Protein AF-A0AAD8ADE5-F1 (afdb_monomer)

Foldseek 3Di:
DDDDDDDDDDDDPDDDPPVPDDDDPCPDPPPDPDDPPDDDDDPVQKAFDAFPDADPFGTKTFIWGHPDPPDGTDTDIDGDGDDDPPPPPDDDD

Secondary structure (DSSP, 8-state):
-PPPPPPPPP---S---GGGSPPPS--S----SS----PPPPGGGEEEEEEEEEETTEEEEEEEE-S-TTSPPEEEEEEPPPP----------

Solvent-accessible surface area (backbone atoms only — not comparable to full-atom values): 6694 Å² total; per-residue (Å²): 137,88,84,85,75,88,75,86,82,80,86,74,97,63,88,73,61,74,95,76,60,82,87,69,93,66,91,52,92,76,85,64,100,73,79,84,88,69,87,84,75,65,71,87,38,50,45,82,74,44,83,74,49,73,54,100,64,33,43,31,25,37,25,39,37,48,89,47,97,91,53,85,58,46,81,42,80,45,77,44,68,68,82,81,80,78,79,77,81,79,80,79,130

Organism: Diploptera punctata (NCBI:txid6984)

Nearest PDB structures (foldseek):
  7kja-assembly1_A  TM=8.974E-01  e=8.182E-03  Homo sapiens
  6p1d-assembly2_A  TM=8.812E-01  e=1.115E-02  Homo sapiens
  6wak-assembly1_A  TM=8.349E-01  e=1.262E-02  Homo sapiens
  4riy-assembly1_B  TM=6.779E-01  e=5.306E-03  Homo sapiens
  3lzb-assembly2_B  TM=7.827E-01  e=1.616E-02  Homo sapiens

Radius of gyration: 22.53 Å; Cα contacts (8 Å, |Δi|>4): 77; chains: 1; bounding box: 58×59×47 Å

Mean predicted aligned error: 16.35 Å

pLDDT: mean 73.82, std 20.43, range [40.81, 98.44]

InterPro domains:
  IPR000719 Protein kinase domain [PS50011] (46-93)
  IPR001245 Serine-threonine/tyrosine-protein kinase, catalytic domain [PF07714] (48-88)
  IPR011009 Protein kinase-like domain superfamily [SSF56112] (39-84)
  IPR017441 Protein kinase, ATP binding site [PS00107] (52-79)

Structure (mmCIF, N/CA/C/O backbone):
data_AF-A0AAD8ADE5-F1
#
_entry.id   AF-A0AAD8ADE5-F1
#
loop_
_atom_site.group_PDB
_atom_site.id
_atom_site.type_symbol
_atom_site.label_atom_id
_atom_site.label_alt_id
_atom_site.label_comp_id
_atom_site.label_asym_id
_atom_site.label_entity_id
_atom_site.label_seq_id
_atom_site.pdbx_PDB_ins_code
_atom_site.Cartn_x
_atom_site.Cartn_y
_atom_site.Cartn_z
_atom_site.occupancy
_atom_site.B_iso_or_equiv
_atom_site.auth_seq_id
_atom_site.auth_comp_id
_atom_site.auth_asym_id
_atom_site.auth_atom_id
_atom_site.pdbx_PDB_model_num
ATOM 1 N N . LEU A 1 1 ? 16.633 41.192 -7.954 1.00 43.72 1 LEU A N 1
ATOM 2 C CA . LEU A 1 1 ? 16.787 39.723 -7.840 1.00 43.72 1 LEU A CA 1
ATOM 3 C C . LEU A 1 1 ? 15.880 39.078 -8.888 1.00 43.72 1 LEU A C 1
ATOM 5 O O . LEU A 1 1 ? 14.674 39.079 -8.696 1.00 43.72 1 LEU A O 1
ATOM 9 N N . LYS A 1 2 ? 16.409 38.681 -10.056 1.00 40.81 2 LYS A N 1
ATOM 10 C CA . LYS A 1 2 ? 15.593 38.117 -11.150 1.00 40.81 2 LYS A CA 1
ATOM 11 C C . LYS A 1 2 ? 15.478 36.601 -10.978 1.00 40.81 2 LYS A C 1
ATOM 13 O O . LYS A 1 2 ? 16.486 35.905 -10.985 1.00 40.81 2 LYS A O 1
ATOM 18 N N . GLN A 1 3 ? 14.247 36.134 -10.802 1.00 51.78 3 GLN A N 1
ATOM 19 C CA . GLN A 1 3 ? 13.860 34.731 -10.688 1.00 51.78 3 GLN A CA 1
ATOM 20 C C . GLN A 1 3 ? 13.849 34.093 -12.087 1.00 51.78 3 GLN A C 1
ATOM 22 O O . GLN A 1 3 ? 13.222 34.621 -13.004 1.00 51.78 3 GLN A O 1
ATOM 27 N N . PHE A 1 4 ? 14.577 32.990 -12.260 1.00 42.25 4 PHE A N 1
ATOM 28 C CA . PHE A 1 4 ? 14.639 32.226 -13.508 1.00 42.25 4 PHE A CA 1
ATOM 29 C C . PHE A 1 4 ? 13.539 31.155 -13.483 1.00 42.25 4 PHE A C 1
ATOM 31 O O . PHE A 1 4 ? 13.573 30.265 -12.637 1.00 42.25 4 PHE A O 1
ATOM 38 N N . PHE A 1 5 ? 12.575 31.229 -14.402 1.00 53.81 5 PHE A N 1
ATOM 39 C CA . PHE A 1 5 ? 11.666 30.120 -14.709 1.00 53.81 5 PHE A CA 1
ATOM 40 C C . PHE A 1 5 ? 12.129 29.484 -16.027 1.00 53.81 5 PHE A C 1
ATOM 42 O O . PHE A 1 5 ? 12.302 30.222 -17.001 1.00 53.81 5 PHE A O 1
ATOM 49 N N . PRO A 1 6 ? 12.366 28.162 -16.097 1.00 52.91 6 PRO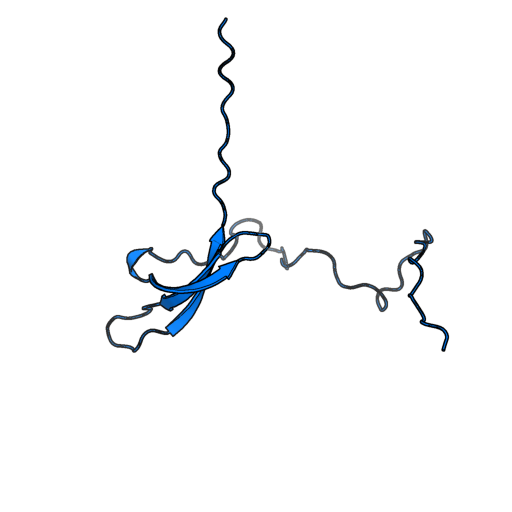 A N 1
ATOM 50 C CA . PRO A 1 6 ? 12.742 27.529 -17.354 1.00 52.91 6 PRO A CA 1
ATOM 51 C C . PRO A 1 6 ? 11.561 27.566 -18.333 1.00 52.91 6 PRO A C 1
ATOM 53 O O . PRO A 1 6 ? 10.441 27.180 -17.998 1.00 52.91 6 PRO A O 1
ATOM 56 N N . SER A 1 7 ? 11.819 28.057 -19.543 1.00 51.78 7 SER A N 1
ATOM 57 C CA . SER A 1 7 ? 10.857 28.103 -20.644 1.00 51.78 7 SER A CA 1
ATOM 58 C C . SER A 1 7 ? 10.537 26.696 -21.182 1.00 51.78 7 SER A C 1
ATOM 60 O O . SER A 1 7 ? 11.387 25.802 -21.111 1.00 51.78 7 SER A O 1
ATOM 62 N N . PRO A 1 8 ? 9.327 26.468 -21.736 1.00 53.44 8 PRO A N 1
ATOM 63 C CA . PRO A 1 8 ? 8.930 25.156 -22.233 1.00 53.44 8 PRO A CA 1
ATOM 64 C C . PRO A 1 8 ? 9.735 24.791 -23.483 1.00 53.44 8 PRO A C 1
ATOM 66 O O . PRO A 1 8 ? 9.892 25.598 -24.400 1.00 53.44 8 PRO A O 1
ATOM 69 N N . VAL A 1 9 ? 10.250 23.563 -23.519 1.00 63.84 9 VAL A N 1
ATOM 70 C CA . VAL A 1 9 ? 11.136 23.089 -24.588 1.00 63.84 9 VAL A CA 1
ATOM 71 C C . VAL A 1 9 ? 10.333 22.811 -25.863 1.00 63.84 9 VAL A C 1
ATOM 73 O O . VAL A 1 9 ? 9.424 21.983 -25.870 1.00 63.84 9 VAL A O 1
ATOM 76 N N . SER A 1 10 ? 10.692 23.494 -26.953 1.00 61.28 10 SER A N 1
ATOM 77 C CA . SER A 1 10 ? 10.169 23.248 -28.303 1.00 61.28 10 SER A CA 1
ATOM 78 C C . SER A 1 10 ? 10.767 21.962 -28.888 1.00 61.28 10 SER A C 1
ATOM 80 O O . SER A 1 10 ? 11.987 21.790 -28.902 1.00 61.28 10 SER A O 1
ATOM 82 N N . LEU A 1 11 ? 9.917 21.050 -29.370 1.00 53.03 11 LEU A N 1
ATOM 83 C CA . LEU A 1 11 ? 10.321 19.755 -29.927 1.00 53.03 11 LEU A CA 1
ATOM 84 C C . LEU A 1 11 ? 10.551 19.870 -31.442 1.00 53.03 11 LEU A C 1
ATOM 86 O O . LEU A 1 11 ? 9.614 19.787 -32.238 1.00 53.03 11 LEU A O 1
ATOM 90 N N . SER A 1 12 ? 11.804 20.053 -31.858 1.00 58.09 12 SER A N 1
ATOM 91 C CA . SER A 1 12 ? 12.200 19.982 -33.268 1.00 58.09 12 SER A CA 1
ATOM 92 C C . SER A 1 12 ? 12.244 18.524 -33.754 1.00 58.09 12 SER A C 1
ATOM 94 O O . SER A 1 12 ? 12.786 17.638 -33.095 1.00 58.09 12 SER A O 1
ATOM 96 N N . LYS A 1 13 ? 11.640 18.266 -34.922 1.00 56.44 13 LYS A N 1
ATOM 97 C CA . LYS A 1 13 ? 11.428 16.936 -35.526 1.00 56.44 13 LYS A CA 1
ATOM 98 C C . LYS A 1 13 ? 12.710 16.347 -36.152 1.00 56.44 13 LYS A C 1
ATOM 100 O O . LYS A 1 13 ? 12.763 16.129 -37.357 1.00 56.44 13 LYS A O 1
ATOM 105 N N . GLY A 1 14 ? 13.753 16.135 -35.352 1.00 60.38 14 GLY A N 1
ATOM 106 C CA . GLY A 1 14 ? 14.977 15.422 -35.747 1.00 60.38 14 GLY A CA 1
ATOM 107 C C . GLY A 1 14 ? 15.041 14.002 -35.175 1.00 60.38 14 GLY A C 1
ATOM 108 O O . GLY A 1 14 ? 14.330 13.690 -34.220 1.00 60.38 14 GLY A O 1
ATOM 109 N N . LEU A 1 15 ? 15.910 13.146 -35.735 1.00 56.81 15 LEU A N 1
ATOM 110 C CA . LEU A 1 15 ? 16.232 11.846 -35.139 1.00 56.81 15 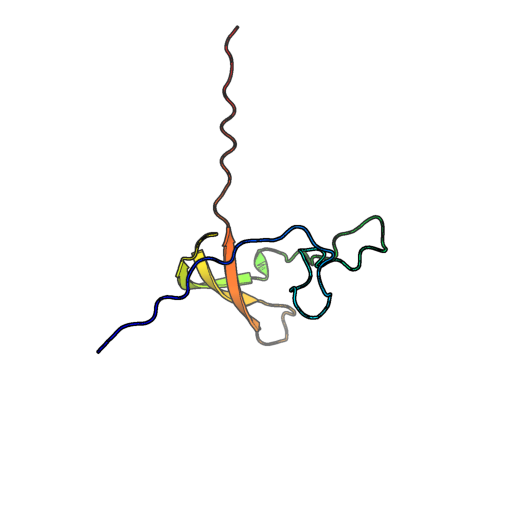LEU A CA 1
ATOM 111 C C . LEU A 1 15 ? 16.814 12.087 -33.742 1.00 56.81 15 LEU A C 1
ATOM 113 O O . LEU A 1 15 ? 17.846 12.737 -33.566 1.00 56.81 15 LEU A O 1
ATOM 117 N N . LEU A 1 16 ? 16.085 11.602 -32.748 1.00 54.94 16 LEU A N 1
ATOM 118 C CA . LEU A 1 16 ? 16.351 11.812 -31.340 1.00 54.94 16 LEU A CA 1
ATOM 119 C C . LEU A 1 16 ? 17.694 11.167 -30.971 1.00 54.94 16 LEU A C 1
ATOM 121 O O . LEU A 1 16 ? 17.868 9.957 -31.097 1.00 54.94 16 LEU A O 1
ATOM 125 N N . VAL A 1 17 ? 18.659 11.975 -30.523 1.00 59.06 17 VAL A N 1
ATOM 126 C CA . VAL A 1 17 ? 19.937 11.464 -30.004 1.00 59.06 17 VAL A CA 1
ATOM 127 C C . VAL A 1 17 ? 19.619 10.590 -28.792 1.00 59.06 17 VAL A C 1
ATOM 129 O O . VAL A 1 17 ? 19.162 11.111 -27.777 1.00 59.06 17 VAL A O 1
ATOM 132 N N . ALA A 1 18 ? 19.851 9.279 -28.899 1.00 55.91 18 ALA A N 1
ATOM 133 C CA . ALA A 1 18 ? 19.449 8.277 -27.904 1.00 55.91 18 ALA A CA 1
ATOM 134 C C . ALA A 1 18 ? 19.909 8.608 -26.471 1.00 55.91 18 ALA A C 1
ATOM 136 O O . ALA A 1 18 ? 19.228 8.289 -25.506 1.00 55.91 18 ALA A O 1
ATOM 137 N N . ASN A 1 19 ? 21.018 9.335 -26.334 1.00 56.12 19 ASN A N 1
ATOM 138 C CA . ASN A 1 19 ? 21.579 9.765 -25.055 1.00 56.12 19 ASN A CA 1
ATOM 139 C C . ASN A 1 19 ? 20.867 10.987 -24.419 1.00 56.12 19 ASN A C 1
ATOM 141 O O . ASN A 1 19 ? 21.392 11.598 -23.494 1.00 56.12 19 ASN A O 1
ATOM 145 N N . ARG A 1 20 ? 19.710 11.417 -24.946 1.00 54.62 20 ARG A N 1
ATOM 146 C CA . ARG A 1 20 ? 18.962 12.595 -24.455 1.00 54.62 20 ARG A CA 1
ATOM 147 C C . ARG A 1 20 ? 17.479 12.338 -24.160 1.00 54.62 20 ARG A C 1
ATOM 149 O O . ARG A 1 20 ? 16.754 13.296 -23.904 1.00 54.62 20 ARG A O 1
ATOM 156 N N . TYR A 1 21 ? 17.030 11.080 -24.171 1.00 58.22 21 TYR A N 1
ATOM 157 C CA . TYR A 1 21 ? 15.641 10.703 -23.877 1.00 58.22 21 TYR A CA 1
ATOM 158 C C . TYR A 1 21 ? 15.585 9.558 -22.866 1.00 58.22 21 TYR A C 1
ATOM 160 O O . TYR A 1 21 ? 16.369 8.616 -22.936 1.00 58.22 21 TYR A O 1
ATOM 168 N N . THR A 1 22 ? 14.632 9.627 -21.939 1.00 53.34 22 THR A N 1
ATOM 169 C CA . THR A 1 22 ? 14.264 8.510 -21.062 1.00 53.34 22 THR A CA 1
ATOM 170 C C . THR A 1 22 ? 13.481 7.467 -21.870 1.00 53.34 22 THR A C 1
ATOM 172 O O . THR A 1 22 ? 12.542 7.860 -22.570 1.00 53.34 22 THR A O 1
ATOM 175 N N . PRO A 1 23 ? 13.813 6.165 -21.804 1.00 50.72 23 PRO A N 1
ATOM 176 C CA . PRO A 1 23 ? 13.070 5.128 -22.516 1.00 50.72 23 PRO A CA 1
ATOM 177 C C . PRO A 1 23 ? 11.574 5.137 -22.142 1.00 50.72 23 PRO A C 1
ATOM 179 O O . PRO A 1 23 ? 11.203 5.211 -20.973 1.00 50.72 23 PRO A 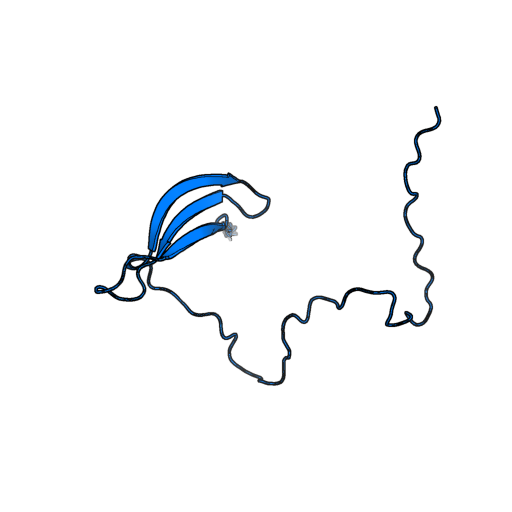O 1
ATOM 182 N N . ASN A 1 24 ? 10.737 5.120 -23.184 1.00 48.00 24 ASN A N 1
ATOM 183 C CA . ASN A 1 24 ? 9.266 5.168 -23.180 1.00 48.00 24 ASN A CA 1
ATOM 184 C C . ASN A 1 24 ? 8.686 3.818 -22.660 1.00 48.00 24 ASN A C 1
ATOM 186 O O . ASN A 1 24 ? 9.432 2.844 -22.623 1.00 48.00 24 ASN A O 1
ATOM 190 N N . PRO A 1 25 ? 7.388 3.705 -22.297 1.00 56.56 25 PRO A N 1
ATOM 191 C CA . PRO A 1 25 ? 6.782 2.797 -21.306 1.00 56.56 25 PRO A CA 1
ATOM 192 C C . PRO A 1 25 ? 6.725 1.307 -21.676 1.00 56.56 25 PRO A C 1
ATOM 194 O O . PRO A 1 25 ? 5.888 0.563 -21.169 1.00 56.56 25 PRO A O 1
ATOM 197 N N . GLN A 1 26 ? 7.648 0.826 -22.495 1.00 55.09 26 GLN A N 1
ATOM 198 C CA . GLN A 1 26 ? 8.009 -0.579 -22.537 1.00 55.09 26 GLN A CA 1
ATOM 199 C C . GLN A 1 26 ? 8.813 -0.928 -21.271 1.00 55.09 26 GLN A C 1
ATOM 201 O O . GLN A 1 26 ? 9.975 -1.309 -21.333 1.00 55.09 26 GLN A O 1
ATOM 206 N N . TYR A 1 27 ? 8.162 -0.881 -20.102 1.00 53.03 27 TYR A N 1
ATOM 207 C CA . TYR A 1 27 ? 8.571 -1.636 -18.903 1.00 53.03 27 TYR A CA 1
ATOM 208 C C . TYR A 1 27 ? 8.265 -3.134 -19.070 1.00 53.03 27 TYR A C 1
ATOM 210 O O . TYR A 1 27 ? 7.898 -3.848 -18.141 1.00 53.03 27 TYR A O 1
ATOM 218 N N . SER A 1 28 ? 8.385 -3.615 -20.296 1.00 53.22 28 SER A N 1
ATOM 219 C CA . SER A 1 28 ? 8.312 -5.009 -20.655 1.00 53.22 28 SER A CA 1
ATOM 220 C C . SER A 1 28 ? 9.423 -5.186 -21.669 1.00 53.22 28 SER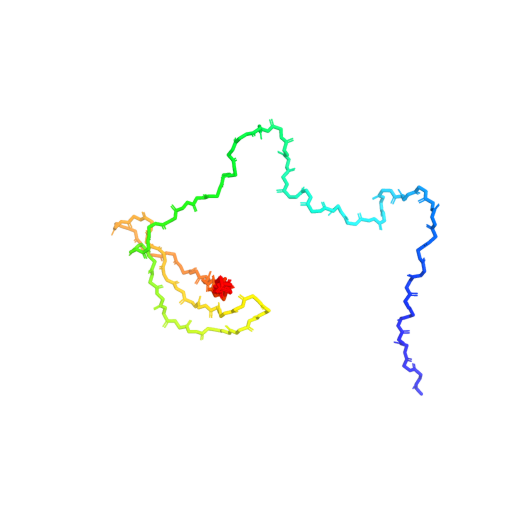 A C 1
ATOM 222 O O . SER A 1 28 ? 9.315 -4.722 -22.804 1.00 53.22 28 SER A O 1
ATOM 224 N N . ALA A 1 29 ? 10.491 -5.876 -21.281 1.00 50.00 29 ALA A N 1
ATOM 225 C CA . ALA A 1 29 ? 11.203 -6.682 -22.256 1.00 50.00 29 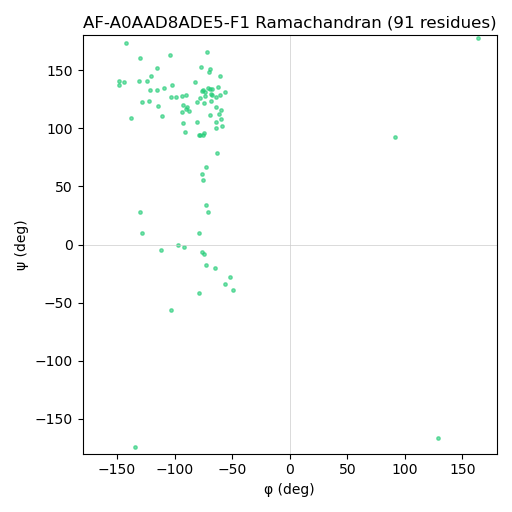ALA A CA 1
ATOM 226 C C . ALA A 1 29 ? 10.201 -7.755 -22.730 1.00 50.00 29 ALA A C 1
ATOM 228 O O . ALA A 1 29 ? 10.159 -8.863 -22.208 1.00 50.00 29 ALA A O 1
ATOM 229 N N . CYS A 1 30 ? 9.287 -7.375 -23.628 1.00 47.25 30 CYS A N 1
ATOM 230 C CA . CYS A 1 30 ? 8.339 -8.285 -24.248 1.00 47.25 30 CYS A CA 1
ATOM 231 C C . CYS A 1 30 ? 9.100 -9.113 -25.277 1.00 47.25 30 CYS A C 1
ATOM 233 O O . CYS A 1 30 ? 9.265 -8.705 -26.424 1.00 47.25 30 CYS A O 1
ATOM 235 N N . SER A 1 31 ? 9.527 -10.295 -24.860 1.00 49.22 31 SER A N 1
ATOM 236 C CA . SER A 1 31 ? 9.771 -11.417 -25.765 1.00 49.22 31 SER A CA 1
ATOM 237 C C . SER A 1 31 ? 9.088 -12.700 -25.279 1.00 49.22 31 SER A C 1
ATOM 239 O O . SER A 1 31 ? 9.531 -13.796 -25.604 1.00 49.22 31 SER A O 1
ATOM 241 N N . ALA A 1 32 ? 7.977 -12.579 -24.544 1.00 51.38 32 ALA A N 1
ATOM 242 C CA . ALA A 1 32 ? 7.069 -13.692 -24.281 1.00 51.38 32 ALA A CA 1
ATOM 243 C C . ALA A 1 32 ? 5.628 -13.274 -24.650 1.00 51.38 32 ALA A C 1
ATOM 245 O O . ALA A 1 32 ? 5.168 -12.255 -24.131 1.00 51.38 32 ALA A O 1
ATOM 246 N N . PRO A 1 33 ? 4.928 -13.987 -25.557 1.00 48.84 33 PRO A N 1
ATOM 247 C CA . PRO A 1 33 ? 3.630 -13.550 -26.082 1.00 48.84 33 PRO A CA 1
ATOM 248 C C . PRO A 1 33 ? 2.441 -13.702 -25.128 1.00 48.84 33 PRO A C 1
ATOM 250 O O . PRO A 1 33 ? 1.374 -13.206 -25.451 1.00 48.84 33 PRO A O 1
ATOM 253 N N . ASP A 1 34 ? 2.590 -14.342 -23.972 1.00 50.06 34 ASP A N 1
ATOM 254 C CA . ASP A 1 34 ? 1.498 -14.555 -23.023 1.00 50.06 34 ASP A CA 1
ATOM 255 C C . ASP A 1 34 ? 2.057 -14.567 -21.594 1.00 50.06 34 ASP A C 1
ATOM 257 O O . ASP A 1 34 ? 3.108 -15.152 -21.348 1.00 50.06 34 ASP A O 1
ATOM 261 N N . ALA A 1 35 ? 1.324 -13.959 -20.659 1.00 52.25 35 ALA A N 1
ATOM 262 C CA . ALA A 1 35 ? 1.593 -13.833 -19.218 1.00 52.25 35 ALA A CA 1
ATOM 263 C C . ALA A 1 35 ? 2.373 -12.580 -18.768 1.00 52.25 35 ALA A C 1
ATOM 265 O O . ALA A 1 35 ? 3.591 -12.550 -18.607 1.00 52.25 35 ALA A O 1
ATOM 266 N N . VAL A 1 36 ? 1.605 -11.550 -18.413 1.00 54.62 36 VAL A N 1
ATOM 267 C CA . VAL A 1 36 ? 2.013 -10.546 -17.425 1.00 54.62 36 VAL A CA 1
ATOM 268 C C . VAL A 1 36 ? 2.276 -11.272 -16.096 1.00 54.62 36 VAL A C 1
ATOM 270 O O . VAL A 1 36 ? 1.344 -11.730 -15.439 1.00 54.62 36 VAL A O 1
ATOM 273 N N . LEU A 1 37 ? 3.547 -11.396 -15.706 1.00 67.25 37 LEU A N 1
ATOM 274 C CA . LEU A 1 37 ? 4.012 -12.037 -14.466 1.00 67.25 37 LEU A CA 1
ATOM 275 C C . LEU A 1 37 ? 3.772 -11.151 -13.229 1.00 67.25 37 LEU A C 1
ATOM 277 O O . LEU A 1 37 ? 4.710 -10.816 -12.510 1.00 67.25 37 LEU A O 1
ATOM 281 N N . VAL A 1 38 ? 2.537 -10.712 -12.982 1.00 76.31 38 VAL A N 1
ATOM 282 C CA . VAL A 1 38 ? 2.205 -9.997 -11.739 1.00 76.31 38 VAL A CA 1
ATOM 283 C C . VAL A 1 38 ? 1.684 -11.014 -10.725 1.00 76.31 38 VAL A C 1
ATOM 285 O O . VAL A 1 38 ? 0.618 -11.590 -10.955 1.00 76.31 38 VAL A O 1
ATOM 288 N N . PRO A 1 39 ? 2.397 -11.254 -9.607 1.00 85.31 39 PRO A N 1
ATOM 289 C CA . PRO A 1 39 ? 1.929 -12.173 -8.579 1.00 85.31 39 PRO A CA 1
ATOM 290 C C . PRO A 1 39 ? 0.594 -11.701 -8.001 1.00 85.31 39 PRO A C 1
ATOM 292 O O . PRO A 1 39 ? 0.465 -10.550 -7.579 1.00 85.31 39 PRO A O 1
ATOM 295 N N . GLN A 1 40 ? -0.398 -12.590 -7.969 1.00 88.94 40 GLN A N 1
ATOM 296 C CA . GLN A 1 40 ? -1.648 -12.333 -7.262 1.00 88.94 40 GLN A CA 1
ATOM 297 C C . GLN A 1 40 ? -1.534 -12.826 -5.824 1.00 88.94 40 GLN A C 1
ATOM 299 O O . GLN A 1 40 ? -1.155 -13.968 -5.576 1.00 88.94 40 GLN A O 1
ATOM 304 N N . LEU A 1 41 ? -1.863 -11.950 -4.878 1.00 91.25 41 LEU A N 1
ATOM 305 C CA . LEU A 1 41 ? -1.834 -12.249 -3.451 1.00 91.25 41 LEU A CA 1
ATOM 306 C C . LEU A 1 41 ? -3.254 -12.495 -2.952 1.00 91.25 41 LEU A C 1
ATOM 308 O O . LEU A 1 41 ? -4.174 -11.747 -3.289 1.00 91.25 41 LEU A O 1
ATOM 312 N N . HIS A 1 42 ? -3.430 -13.514 -2.113 1.00 93.56 42 HIS A N 1
ATOM 313 C CA . HIS A 1 42 ? -4.713 -13.743 -1.461 1.00 93.56 42 HIS A CA 1
ATOM 314 C C . HIS A 1 42 ? -5.004 -12.613 -0.467 1.00 93.56 42 HIS A C 1
ATOM 316 O O . HIS A 1 42 ? -4.135 -12.238 0.323 1.00 93.56 42 HIS A O 1
ATOM 322 N N . ARG A 1 43 ? -6.228 -12.074 -0.476 1.00 94.12 43 ARG A N 1
ATOM 323 C CA . ARG A 1 43 ? -6.598 -10.900 0.332 1.00 94.12 43 ARG A CA 1
ATOM 324 C C . ARG A 1 43 ? -6.337 -11.098 1.828 1.00 94.12 43 ARG A C 1
ATOM 326 O O . ARG A 1 43 ? -5.959 -10.133 2.494 1.00 94.12 43 ARG A O 1
ATOM 333 N N . ASP A 1 44 ? -6.508 -12.318 2.326 1.00 94.62 44 ASP A N 1
ATOM 334 C CA . ASP A 1 44 ? -6.364 -12.649 3.752 1.00 94.62 44 ASP A CA 1
ATOM 335 C C . ASP A 1 44 ? -4.909 -12.648 4.233 1.00 94.62 44 ASP A C 1
ATOM 337 O O . ASP A 1 44 ? -4.648 -12.526 5.426 1.00 94.62 44 ASP A O 1
ATOM 341 N N . THR A 1 45 ? -3.946 -12.710 3.307 1.00 95.44 45 THR A N 1
ATOM 342 C CA . THR A 1 45 ? -2.514 -12.585 3.633 1.00 95.44 45 THR A CA 1
ATOM 343 C C . THR A 1 45 ? -2.103 -11.142 3.918 1.00 95.44 45 THR A C 1
ATOM 345 O O . THR A 1 45 ? -0.968 -10.895 4.316 1.00 95.44 45 THR A O 1
ATOM 348 N N . LEU A 1 46 ? -3.001 -10.172 3.715 1.00 96.50 46 LEU A N 1
ATOM 349 C CA . LEU A 1 46 ? -2.694 -8.752 3.798 1.00 96.50 46 LEU A CA 1
ATOM 350 C C . LEU A 1 46 ? -3.584 -8.050 4.831 1.00 96.50 46 LEU A C 1
ATOM 352 O O . LEU A 1 46 ? -4.812 -8.043 4.736 1.00 96.50 46 LEU A O 1
ATOM 356 N N . CYS A 1 47 ? -2.960 -7.403 5.807 1.00 97.12 47 CYS A N 1
ATOM 357 C CA . CYS A 1 47 ? -3.634 -6.624 6.839 1.00 97.12 47 CYS A CA 1
ATOM 358 C C . CYS A 1 47 ? -3.384 -5.128 6.621 1.00 97.12 47 CYS A C 1
ATOM 360 O O . CYS A 1 47 ? -2.258 -4.710 6.361 1.00 97.12 47 CYS A O 1
ATOM 362 N N . PHE A 1 48 ? -4.432 -4.312 6.731 1.00 97.69 48 PHE A N 1
ATOM 363 C CA . PHE A 1 48 ? -4.329 -2.854 6.656 1.00 97.69 48 PHE A CA 1
ATOM 364 C C . PHE A 1 48 ? -4.189 -2.303 8.071 1.00 97.69 48 PHE A C 1
ATOM 366 O O . PHE A 1 48 ? -5.019 -2.604 8.923 1.00 97.69 48 PHE A O 1
ATOM 373 N N . LEU A 1 49 ? -3.168 -1.482 8.309 1.00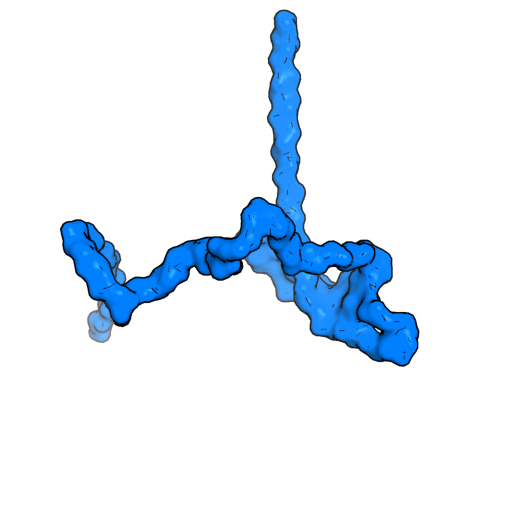 98.06 49 LEU A N 1
ATOM 374 C CA . LEU A 1 49 ? -2.900 -0.914 9.628 1.00 98.06 49 LEU A CA 1
ATOM 375 C C . LEU A 1 49 ? -3.341 0.548 9.721 1.00 98.06 49 LEU A C 1
ATOM 377 O O . LEU A 1 49 ? -4.130 0.905 10.589 1.00 98.06 49 LEU A O 1
ATOM 381 N N . GLN A 1 50 ? -2.831 1.409 8.836 1.00 98.00 50 GLN A N 1
ATOM 382 C CA . GLN A 1 50 ? -3.047 2.857 8.927 1.00 98.00 50 GLN A CA 1
ATOM 383 C C . GLN A 1 50 ? -3.074 3.503 7.543 1.00 98.00 50 GLN A C 1
ATOM 385 O O . GLN A 1 50 ? -2.230 3.193 6.709 1.00 98.00 50 GLN A O 1
ATOM 390 N N . GLU A 1 51 ? -3.999 4.431 7.297 1.00 98.06 51 GLU A N 1
ATOM 391 C CA . GLU A 1 51 ? -3.940 5.306 6.119 1.00 98.06 51 GLU A CA 1
ATOM 392 C C . GLU A 1 51 ? -2.759 6.275 6.260 1.00 98.06 51 GLU A C 1
ATOM 394 O O . GLU A 1 51 ? -2.671 7.005 7.244 1.00 98.06 51 GLU A O 1
ATOM 399 N N . ILE A 1 52 ? -1.848 6.272 5.287 1.00 98.06 52 ILE A N 1
ATOM 400 C CA . ILE A 1 52 ? -0.629 7.097 5.310 1.00 98.06 52 ILE A CA 1
ATOM 401 C C . ILE A 1 52 ? -0.626 8.198 4.246 1.00 98.06 52 ILE A C 1
ATOM 403 O O . ILE A 1 52 ? 0.285 9.021 4.222 1.00 98.06 52 ILE A O 1
ATOM 407 N N . GLY A 1 53 ? -1.632 8.240 3.368 1.00 97.81 53 GLY A N 1
ATOM 408 C CA . GLY A 1 53 ? -1.833 9.363 2.455 1.00 97.81 53 GLY A CA 1
ATOM 409 C C . GLY A 1 53 ? -2.768 9.068 1.287 1.00 97.81 53 GLY A C 1
ATOM 410 O O . GLY A 1 53 ? -3.217 7.942 1.079 1.00 97.81 53 GLY A O 1
ATOM 411 N N . GLU A 1 54 ? -3.014 10.089 0.470 1.00 96.81 54 GLU A N 1
ATOM 412 C CA . GLU A 1 54 ? -3.734 9.992 -0.799 1.00 96.81 54 GLU A CA 1
ATOM 413 C C . GLU A 1 54 ? -2.860 10.546 -1.929 1.00 96.81 54 GLU A C 1
ATOM 415 O O . GLU A 1 54 ? -2.149 11.534 -1.768 1.00 96.81 54 GLU A O 1
ATOM 420 N N . GLY A 1 55 ? -2.903 9.892 -3.090 1.00 89.25 55 GLY A N 1
ATOM 421 C CA . GLY A 1 55 ? -2.290 10.408 -4.311 1.00 89.25 55 GLY A CA 1
ATOM 422 C C . GLY A 1 55 ? -3.235 10.278 -5.498 1.00 89.25 55 GLY A C 1
ATOM 423 O O . GLY A 1 55 ? -4.363 9.815 -5.351 1.00 89.25 55 GLY A O 1
ATOM 424 N N . CYS A 1 56 ? -2.740 10.599 -6.695 1.00 91.19 56 CYS A N 1
ATOM 425 C CA . CYS A 1 56 ? -3.544 10.668 -7.925 1.00 91.19 56 CYS A CA 1
ATOM 426 C C . CYS A 1 56 ? -4.437 9.430 -8.166 1.00 91.19 56 CYS A C 1
ATOM 428 O O . CYS A 1 56 ? -5.600 9.559 -8.537 1.00 91.19 56 CYS A O 1
ATOM 430 N N . PHE A 1 57 ? -3.928 8.232 -7.863 1.00 90.00 57 PHE A N 1
ATOM 431 C CA . PHE A 1 57 ? -4.630 6.966 -8.108 1.00 90.00 57 PHE A CA 1
ATOM 432 C C . PHE A 1 57 ? -5.478 6.448 -6.936 1.00 90.00 57 PHE A C 1
ATOM 434 O O . PHE A 1 57 ? -6.127 5.415 -7.071 1.00 90.00 57 PHE A O 1
ATOM 441 N N . GLY A 1 58 ? -5.478 7.135 -5.791 1.00 94.19 58 GLY A N 1
ATOM 442 C CA . GLY A 1 58 ? -6.205 6.720 -4.591 1.00 94.19 58 GLY A CA 1
ATOM 443 C C . GLY A 1 58 ? -5.354 6.688 -3.326 1.00 94.19 58 GLY A C 1
ATOM 444 O O . GLY A 1 58 ? -4.242 7.235 -3.279 1.00 94.19 58 GLY A O 1
ATOM 445 N N . LYS A 1 59 ? -5.905 6.056 -2.293 1.00 97.38 59 LYS A N 1
ATOM 446 C CA . LYS A 1 59 ? -5.354 6.032 -0.936 1.00 97.38 59 LYS A CA 1
ATOM 447 C C . LYS A 1 59 ? -4.185 5.064 -0.804 1.00 97.38 59 LYS A C 1
ATOM 449 O O . LYS A 1 59 ? -4.084 4.083 -1.539 1.00 97.38 59 LYS A O 1
ATOM 454 N N . VAL A 1 60 ? -3.295 5.356 0.132 1.00 97.81 60 VAL A N 1
ATOM 455 C CA . VAL A 1 60 ? -2.139 4.539 0.490 1.00 97.81 60 VAL A CA 1
ATOM 456 C C . VAL A 1 60 ? -2.246 4.184 1.962 1.00 97.81 60 VAL A C 1
ATOM 458 O O . VAL A 1 60 ? -2.475 5.058 2.796 1.00 97.81 60 VAL A O 1
ATOM 461 N N . TYR A 1 61 ? -2.043 2.913 2.277 1.00 98.44 61 TYR A N 1
ATOM 462 C CA . TYR A 1 61 ? -2.060 2.406 3.642 1.00 98.44 61 TYR A CA 1
ATOM 463 C C . TYR A 1 61 ? -0.723 1.763 3.995 1.00 98.44 61 TYR A C 1
ATOM 465 O O . TYR A 1 61 ? -0.115 1.107 3.156 1.00 98.44 61 TYR A O 1
ATOM 473 N N . LYS A 1 62 ? -0.286 1.900 5.244 1.00 98.38 62 LYS A N 1
ATOM 474 C CA . LYS A 1 62 ? 0.659 0.967 5.856 1.00 98.38 62 LYS A CA 1
ATOM 475 C C . LYS A 1 62 ? -0.075 -0.349 6.102 1.00 98.38 62 LYS A C 1
ATOM 477 O O . LYS A 1 62 ? -1.194 -0.334 6.620 1.00 98.38 62 LYS A O 1
ATOM 482 N N . GLY A 1 63 ? 0.550 -1.463 5.759 1.00 98.00 63 GLY A N 1
ATOM 483 C CA . GLY A 1 63 ? 0.009 -2.797 5.972 1.00 98.00 63 GLY A CA 1
ATOM 484 C C . GLY A 1 63 ? 1.071 -3.811 6.372 1.00 98.00 63 GLY A C 1
ATOM 485 O O . GLY A 1 63 ? 2.265 -3.518 6.356 1.00 98.00 63 GLY A O 1
ATOM 486 N N . GLU A 1 64 ? 0.600 -5.000 6.713 1.00 97.88 64 GLU A N 1
ATOM 487 C CA . GLU A 1 64 ? 1.398 -6.200 6.957 1.00 97.88 64 GLU A CA 1
ATOM 488 C C . GLU A 1 64 ? 1.058 -7.242 5.896 1.00 97.88 64 GLU A C 1
ATOM 490 O O . GLU A 1 64 ? -0.121 -7.498 5.639 1.00 97.88 64 GLU A O 1
ATOM 495 N N . TRP A 1 65 ? 2.074 -7.854 5.295 1.00 96.94 65 TRP A N 1
ATOM 496 C CA . TRP A 1 65 ? 1.919 -8.968 4.368 1.00 96.94 65 TRP A CA 1
ATOM 497 C C . TRP A 1 65 ? 2.529 -10.240 4.960 1.00 96.94 65 TRP A C 1
ATOM 499 O O . TRP A 1 65 ? 3.719 -10.299 5.265 1.00 96.94 65 TRP A O 1
ATOM 509 N N . ARG A 1 66 ? 1.694 -11.265 5.139 1.00 95.69 66 ARG A N 1
ATOM 510 C CA . ARG A 1 66 ? 2.067 -12.581 5.663 1.00 95.69 66 ARG A CA 1
ATOM 511 C C . ARG A 1 66 ? 2.392 -13.505 4.499 1.00 95.69 66 ARG A C 1
ATOM 513 O O . ARG A 1 66 ? 1.490 -13.960 3.801 1.00 95.69 66 ARG A O 1
ATOM 520 N N . ARG A 1 67 ? 3.682 -13.750 4.277 1.00 87.00 67 ARG A N 1
ATOM 521 C CA . ARG A 1 67 ? 4.141 -14.692 3.248 1.00 87.00 67 ARG A CA 1
ATOM 522 C C . ARG A 1 67 ? 4.016 -16.140 3.715 1.00 87.00 67 ARG A C 1
ATOM 524 O O . ARG A 1 67 ? 3.548 -16.972 2.951 1.00 87.00 67 ARG A O 1
ATOM 531 N N . ASP A 1 68 ? 4.383 -16.380 4.972 1.00 85.94 68 ASP A N 1
ATOM 532 C CA . ASP A 1 68 ? 4.407 -17.687 5.621 1.00 85.94 68 ASP A CA 1
ATOM 533 C C . ASP A 1 68 ? 3.986 -17.536 7.088 1.00 85.94 68 ASP A C 1
ATOM 535 O O . ASP A 1 68 ? 4.413 -16.596 7.759 1.00 85.94 68 ASP A O 1
ATOM 539 N N . ASP A 1 69 ? 3.198 -18.477 7.611 1.00 81.56 69 ASP A N 1
ATOM 540 C CA . ASP A 1 69 ? 2.630 -18.392 8.970 1.00 81.56 69 ASP A CA 1
ATOM 541 C C . ASP A 1 69 ? 3.682 -18.424 10.092 1.00 81.56 69 ASP A C 1
ATOM 543 O O . ASP A 1 69 ? 3.425 -17.981 11.210 1.00 81.56 69 ASP A O 1
ATOM 547 N N . ASN A 1 70 ? 4.880 -18.931 9.796 1.00 89.19 70 ASN A N 1
ATOM 548 C CA . ASN A 1 70 ? 5.958 -19.112 10.771 1.00 89.19 70 ASN A CA 1
ATOM 549 C C . ASN A 1 70 ? 6.989 -17.974 10.770 1.00 89.19 70 ASN A C 1
ATOM 551 O O . ASN A 1 70 ? 7.957 -18.027 11.531 1.00 89.19 70 ASN A O 1
ATOM 555 N N . LEU A 1 71 ? 6.819 -16.968 9.909 1.00 92.00 71 LEU A N 1
ATOM 556 C CA . LEU A 1 71 ? 7.723 -15.827 9.802 1.00 92.00 71 LEU A CA 1
ATOM 557 C C . LEU A 1 71 ? 7.014 -14.528 10.201 1.00 92.00 71 LEU A C 1
ATOM 559 O O . LEU A 1 71 ? 5.796 -14.407 10.050 1.00 92.00 71 LEU A O 1
ATOM 563 N N . PRO A 1 72 ? 7.758 -13.533 10.716 1.00 94.69 72 PRO A N 1
ATOM 564 C CA . PRO A 1 72 ? 7.188 -12.216 10.953 1.00 94.69 72 PRO A CA 1
ATOM 565 C C . PRO A 1 72 ? 6.689 -11.599 9.632 1.00 94.69 72 PRO A C 1
ATOM 567 O O . PRO A 1 72 ? 7.309 -11.814 8.587 1.00 94.69 72 PRO A O 1
ATOM 570 N N . PRO A 1 73 ? 5.588 -10.827 9.658 1.00 96.00 73 PRO A N 1
ATOM 571 C CA . PRO A 1 73 ? 5.042 -10.211 8.456 1.00 96.00 73 PRO A CA 1
ATOM 572 C C . PRO A 1 73 ? 5.942 -9.094 7.916 1.00 96.00 73 PRO A C 1
ATOM 574 O O . PRO A 1 73 ? 6.560 -8.343 8.674 1.00 96.00 73 PRO A O 1
ATOM 577 N N . ASP A 1 74 ? 5.929 -8.928 6.594 1.00 96.62 74 ASP A N 1
ATOM 578 C CA . ASP A 1 74 ? 6.584 -7.812 5.916 1.00 96.62 74 ASP A CA 1
ATOM 579 C C . ASP A 1 74 ? 5.738 -6.538 6.077 1.00 96.62 74 ASP A C 1
ATOM 581 O O . ASP A 1 74 ? 4.533 -6.537 5.807 1.00 96.62 74 ASP A O 1
ATOM 585 N N . ILE A 1 75 ? 6.361 -5.422 6.465 1.00 97.69 75 ILE A N 1
ATOM 586 C CA . ILE A 1 75 ? 5.693 -4.113 6.481 1.00 97.69 75 ILE A CA 1
ATOM 587 C C . ILE A 1 75 ? 5.685 -3.531 5.068 1.00 97.69 75 ILE A C 1
ATOM 589 O O . ILE A 1 75 ? 6.737 -3.318 4.466 1.00 97.69 75 ILE A O 1
ATOM 593 N N . VAL A 1 76 ? 4.495 -3.226 4.551 1.00 97.62 76 VAL A N 1
ATOM 594 C CA . VAL A 1 76 ? 4.287 -2.810 3.158 1.00 97.62 76 VAL A CA 1
ATOM 595 C C . VAL A 1 76 ? 3.458 -1.533 3.039 1.00 97.62 76 VAL A C 1
ATOM 597 O O . VAL A 1 76 ? 2.709 -1.158 3.944 1.00 97.62 76 VAL A O 1
ATOM 600 N N . ALA A 1 77 ? 3.565 -0.876 1.883 1.00 97.94 77 ALA A N 1
ATOM 601 C CA . ALA A 1 77 ? 2.645 0.171 1.459 1.00 97.94 77 ALA A CA 1
ATOM 602 C C . ALA A 1 77 ? 1.613 -0.409 0.482 1.00 97.94 77 ALA A C 1
ATOM 604 O O . ALA A 1 77 ? 1.966 -0.999 -0.537 1.00 97.94 77 ALA A O 1
ATOM 605 N N . VAL A 1 78 ? 0.332 -0.209 0.772 1.00 97.06 78 VAL A N 1
ATOM 606 C CA . VAL A 1 78 ? -0.787 -0.747 -0.002 1.00 97.06 78 VAL A CA 1
ATOM 607 C C . VAL A 1 78 ? -1.495 0.395 -0.714 1.00 97.06 78 VAL A C 1
ATOM 609 O O . VAL A 1 78 ? -2.136 1.234 -0.078 1.00 97.06 78 VAL A O 1
ATOM 612 N N . LYS A 1 79 ? -1.379 0.439 -2.045 1.00 96.44 79 LYS A N 1
ATOM 613 C CA . LYS A 1 79 ? -2.078 1.415 -2.888 1.00 96.44 79 LYS A CA 1
ATOM 614 C C . LYS A 1 79 ? -3.456 0.880 -3.257 1.00 96.44 79 LYS A C 1
ATOM 616 O O . LYS A 1 79 ? -3.566 -0.093 -3.996 1.00 96.44 79 LYS A O 1
ATOM 621 N N . VAL A 1 80 ? -4.502 1.545 -2.784 1.00 95.38 80 VAL A N 1
ATOM 622 C CA . VAL A 1 80 ? -5.880 1.225 -3.159 1.00 95.38 80 VAL A CA 1
ATOM 623 C C . VAL A 1 80 ? -6.276 2.098 -4.341 1.00 95.38 80 VAL A C 1
ATOM 625 O O . VAL A 1 80 ? -6.249 3.328 -4.254 1.00 95.38 80 VAL A O 1
ATOM 628 N N . LEU A 1 81 ? -6.630 1.455 -5.452 1.00 93.81 81 LEU A N 1
ATOM 629 C CA . LEU A 1 81 ? -7.103 2.131 -6.655 1.00 93.81 81 LEU A CA 1
ATOM 630 C C . LEU A 1 81 ? -8.594 2.468 -6.527 1.00 93.81 81 LEU A C 1
ATOM 632 O O . LEU A 1 81 ? -9.378 1.665 -6.019 1.00 93.81 81 LEU A O 1
ATOM 636 N N . LYS A 1 82 ? -8.995 3.657 -6.993 1.00 88.81 82 LYS A N 1
ATOM 637 C CA . LYS A 1 82 ? -10.412 4.061 -7.046 1.00 88.81 82 LYS A CA 1
ATOM 638 C C . LYS A 1 82 ? -11.180 3.114 -7.981 1.00 88.81 82 LYS A C 1
ATOM 640 O O . LYS A 1 82 ? -10.700 2.800 -9.068 1.00 88.81 82 LYS A O 1
ATOM 645 N N . SER A 1 83 ? -12.367 2.664 -7.567 1.00 82.44 83 SER A N 1
ATOM 646 C CA . SER A 1 83 ? -13.221 1.831 -8.423 1.00 82.44 83 SER A CA 1
ATOM 647 C C . SER A 1 83 ? -13.663 2.632 -9.649 1.00 82.44 83 SER A C 1
ATOM 649 O O . SER A 1 83 ? -14.198 3.734 -9.514 1.00 82.44 83 SER A O 1
ATOM 651 N N . LEU A 1 84 ? -13.445 2.083 -10.844 1.00 69.25 84 LEU A N 1
ATOM 652 C CA . LEU A 1 84 ? -14.025 2.614 -12.072 1.00 69.25 84 LEU A CA 1
ATOM 653 C C . LEU A 1 84 ? -15.481 2.136 -12.131 1.00 69.25 84 LEU A C 1
ATOM 655 O O . LEU A 1 84 ? -15.756 1.022 -12.576 1.00 69.25 84 LEU A O 1
ATOM 659 N N . GLN A 1 85 ? -16.421 2.948 -11.645 1.00 55.66 85 GLN A N 1
ATOM 660 C CA . GLN A 1 85 ? -17.841 2.687 -11.873 1.00 55.66 85 GLN A CA 1
ATOM 661 C C . GLN A 1 85 ? -18.117 2.794 -13.379 1.00 55.66 85 GLN A C 1
ATOM 663 O O . GLN A 1 85 ? -18.132 3.885 -13.946 1.00 55.66 85 GLN A O 1
ATOM 668 N N . VAL A 1 86 ? -18.310 1.656 -14.050 1.00 56.72 86 VAL A N 1
ATOM 669 C CA . VAL A 1 86 ? -18.813 1.636 -15.427 1.00 56.72 86 VAL A CA 1
ATOM 670 C C . VAL A 1 86 ? -20.322 1.866 -15.365 1.00 56.72 86 VAL A C 1
ATOM 672 O O . VAL A 1 86 ? -21.095 0.929 -15.166 1.00 56.72 86 VAL A O 1
ATOM 675 N N . GLU A 1 87 ? -20.744 3.121 -15.514 1.00 52.09 87 GLU A N 1
ATOM 676 C CA . GLU A 1 87 ? -22.155 3.496 -15.640 1.00 52.09 87 GLU A CA 1
ATOM 677 C C . GLU A 1 87 ? -22.727 2.895 -16.937 1.00 52.09 87 GLU A C 1
ATOM 679 O O . GLU A 1 87 ? -22.514 3.404 -18.042 1.00 52.09 87 GLU A O 1
ATOM 684 N N . ARG A 1 88 ? -23.448 1.772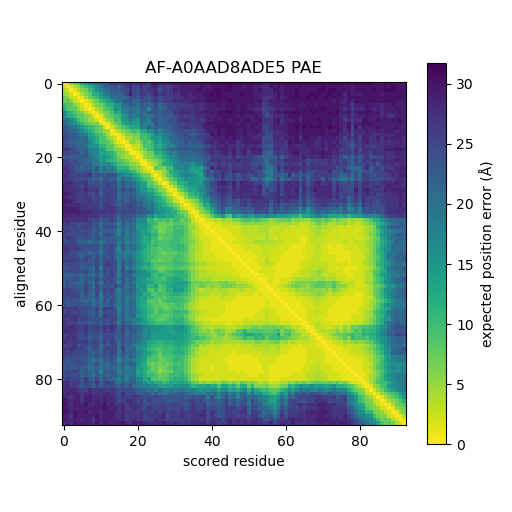 -16.830 1.00 55.03 88 ARG A N 1
ATOM 685 C CA . ARG A 1 88 ? -24.191 1.205 -17.962 1.00 55.03 88 ARG A CA 1
ATOM 686 C C . ARG A 1 88 ? -25.448 2.040 -18.186 1.00 55.03 88 ARG A C 1
ATOM 688 O O . ARG A 1 88 ? -26.493 1.750 -17.608 1.00 55.03 88 ARG A O 1
ATOM 695 N N . ARG A 1 89 ? -25.375 3.025 -19.086 1.00 57.44 89 ARG A N 1
ATOM 696 C CA . ARG A 1 89 ? -26.573 3.694 -19.616 1.00 57.44 89 ARG A CA 1
ATOM 697 C C . ARG A 1 89 ? -27.479 2.653 -20.282 1.00 57.44 89 ARG A C 1
ATOM 699 O O . ARG A 1 89 ? -27.215 2.218 -21.401 1.00 57.44 89 ARG A O 1
ATOM 706 N N . ARG A 1 90 ? -28.549 2.242 -19.597 1.00 60.16 90 ARG A N 1
ATOM 707 C CA . ARG A 1 90 ? -29.641 1.477 -20.208 1.00 60.16 90 ARG A CA 1
ATOM 708 C C . ARG A 1 90 ? -30.375 2.415 -21.164 1.00 60.16 90 ARG A C 1
ATOM 710 O O . ARG A 1 90 ? -31.003 3.370 -20.723 1.00 60.16 90 ARG A O 1
ATOM 717 N N . LYS A 1 91 ? -30.271 2.164 -22.469 1.00 52.56 91 LYS A N 1
ATOM 718 C CA . LYS A 1 91 ? -31.145 2.784 -23.467 1.00 52.56 91 LYS A CA 1
ATOM 719 C C . LYS A 1 91 ? -32.446 1.982 -23.455 1.00 52.56 91 LYS A C 1
ATOM 721 O O . LYS A 1 91 ? -32.447 0.830 -23.876 1.00 52.56 91 LYS A O 1
ATOM 726 N N . THR A 1 92 ? -33.503 2.541 -22.877 1.00 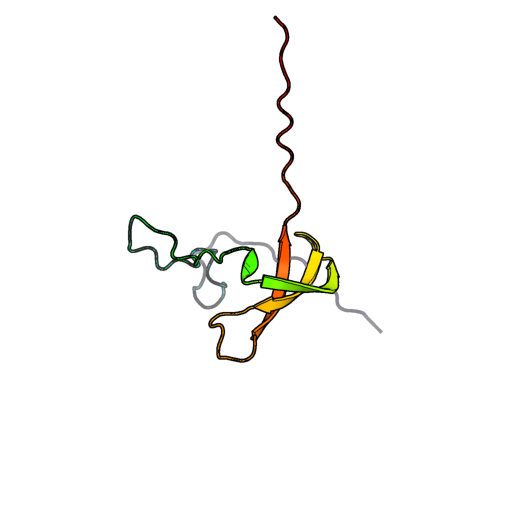53.19 92 THR A N 1
ATOM 727 C CA . THR 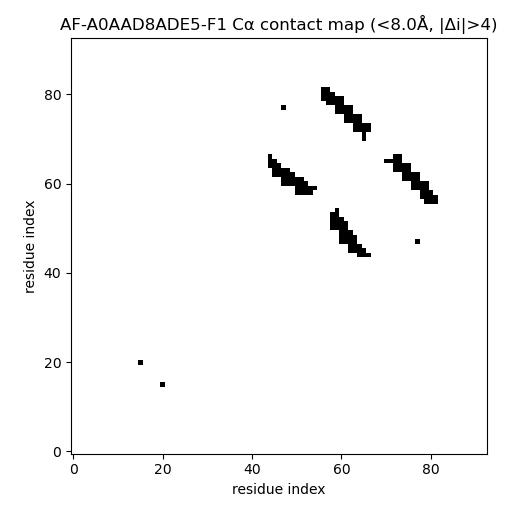A 1 92 ? -34.862 2.008 -23.021 1.00 53.19 92 THR A CA 1
ATOM 728 C C . THR A 1 92 ? -35.303 2.205 -24.469 1.00 53.19 92 THR A C 1
ATOM 730 O O . THR A 1 92 ? -35.094 3.290 -25.018 1.00 53.19 92 THR A O 1
ATOM 733 N N . SER A 1 93 ? -35.803 1.125 -25.077 1.00 59.88 93 SER A N 1
ATOM 734 C CA . SER A 1 93 ? -36.401 1.101 -26.419 1.00 59.88 93 SER A CA 1
ATOM 735 C C . SER A 1 93 ? -37.592 2.033 -26.550 1.00 59.88 93 SER A C 1
ATOM 737 O O . SER A 1 93 ? -38.287 2.238 -25.531 1.00 59.88 93 SER A O 1
#

Sequence (93 aa):
LKQFFPSPVSLSKGLLVANRYTPNPQYSACSAPDAVLVPQLHRDTLCFLQEIGEGCFGKVYKGEWRRDDNLPPDIVAVKVLKSLQVERRRKTS